Protein AF-A0A1R3H7Y0-F1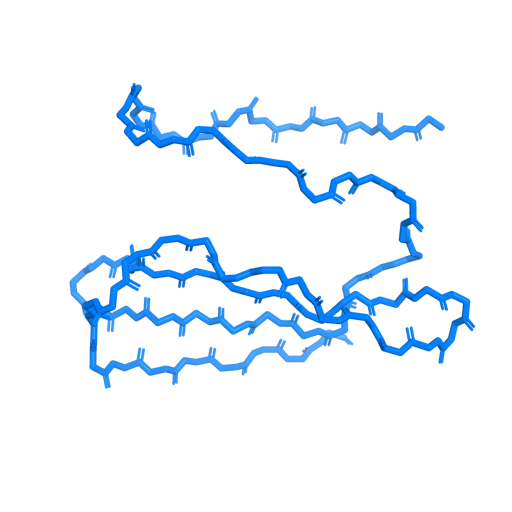 (afdb_monomer)

Foldseek 3Di:
DDDDDDDDDDPDDDDDDPDDQFPAWFKKKFADDPHTQWIWTFTHHPNDTDTDDIGGDPDHDDMDMDGD

pLDDT: mean 96.33, std 4.88, range [61.5, 98.69]

Radius of gyration: 13.04 Å; Cα contacts (8 Å, |Δi|>4): 114; chains: 1; bounding box: 34×24×31 Å

Solvent-accessible surface area (backbone atoms only — not comparable to full-atom values): 4452 Å² total; per-residue (Å²): 139,84,86,87,84,75,90,85,81,80,93,74,87,80,92,84,79,96,74,77,93,52,79,44,69,42,32,42,40,39,27,22,65,100,52,81,27,26,42,32,42,29,30,27,46,90,91,36,83,43,74,57,72,71,50,66,60,90,55,48,86,45,75,50,77,46,77,103

Structure (mmCIF, N/CA/C/O backbone):
data_AF-A0A1R3H7Y0-F1
#
_entry.id   AF-A0A1R3H7Y0-F1
#
loop_
_atom_site.group_PDB
_atom_site.id
_atom_site.type_symbol
_atom_site.label_atom_id
_atom_site.label_alt_id
_atom_site.label_comp_id
_atom_site.label_asym_id
_atom_site.label_entity_id
_atom_site.label_seq_id
_atom_site.pdbx_PDB_ins_code
_atom_site.Cartn_x
_atom_site.Cartn_y
_atom_site.Cartn_z
_atom_site.occupancy
_atom_site.B_iso_or_equiv
_atom_site.auth_seq_id
_atom_site.auth_comp_id
_atom_site.auth_asym_id
_atom_site.auth_atom_id
_atom_site.pdbx_PDB_model_num
ATOM 1 N N . MET A 1 1 ? 10.934 -6.650 -18.048 1.00 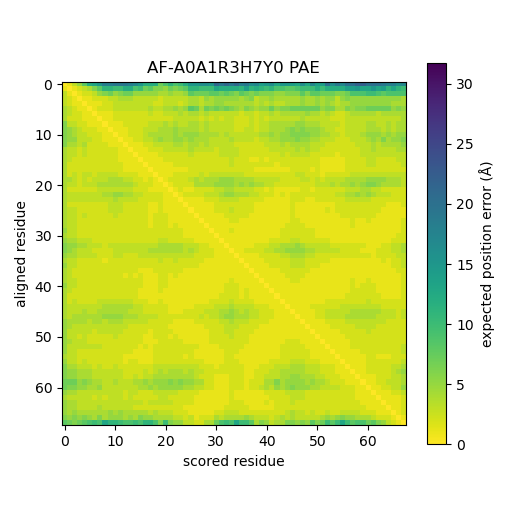61.50 1 MET A N 1
ATOM 2 C CA . MET A 1 1 ? 9.564 -6.475 -18.566 1.00 61.50 1 MET A CA 1
ATOM 3 C C . MET A 1 1 ? 8.639 -6.775 -17.411 1.00 61.50 1 MET A C 1
ATOM 5 O O . MET A 1 1 ? 8.682 -7.891 -16.908 1.00 61.50 1 MET A O 1
ATOM 9 N N . THR A 1 2 ? 7.897 -5.778 -16.958 1.00 84.50 2 THR A N 1
ATOM 10 C CA . THR A 1 2 ? 6.834 -5.917 -15.963 1.00 84.50 2 THR A CA 1
ATOM 11 C C . THR A 1 2 ? 5.498 -5.830 -16.686 1.00 84.50 2 THR A C 1
ATOM 13 O O . THR A 1 2 ? 5.382 -5.149 -17.704 1.00 84.50 2 THR A O 1
ATOM 16 N N . ALA A 1 3 ? 4.524 -6.609 -16.229 1.00 90.25 3 ALA A N 1
ATOM 17 C CA . ALA A 1 3 ? 3.160 -6.524 -16.721 1.00 90.25 3 ALA A CA 1
ATOM 18 C C . ALA A 1 3 ? 2.348 -5.743 -15.690 1.00 90.25 3 ALA A C 1
ATOM 20 O O . ALA A 1 3 ? 2.293 -6.141 -14.528 1.00 90.25 3 ALA A O 1
ATOM 21 N N . GLU A 1 4 ? 1.734 -4.649 -16.121 1.00 92.62 4 GLU A N 1
ATOM 22 C CA . GLU A 1 4 ? 0.821 -3.855 -15.302 1.00 92.62 4 GLU A CA 1
ATOM 23 C C . GLU A 1 4 ? -0.618 -4.284 -15.597 1.00 92.62 4 GLU A C 1
ATOM 25 O O . GLU A 1 4 ? -1.003 -4.472 -16.754 1.00 92.62 4 GLU A O 1
ATOM 30 N N . VAL A 1 5 ? -1.417 -4.473 -14.546 1.00 95.31 5 VAL A N 1
ATOM 31 C CA . VAL A 1 5 ? -2.834 -4.840 -14.655 1.00 95.31 5 VAL A CA 1
ATOM 32 C C . VAL A 1 5 ? -3.644 -3.920 -13.746 1.00 95.31 5 VAL A C 1
ATOM 34 O O . VAL A 1 5 ? -3.296 -3.746 -12.581 1.00 95.31 5 VAL A O 1
ATOM 37 N N . GLY A 1 6 ? -4.727 -3.352 -14.279 1.00 94.69 6 GLY A N 1
ATOM 38 C CA . GLY A 1 6 ? -5.539 -2.335 -13.607 1.00 94.69 6 GLY A CA 1
ATOM 39 C C . GLY A 1 6 ? -5.380 -0.952 -14.258 1.00 94.69 6 GLY A C 1
ATOM 40 O O . GLY A 1 6 ? -5.001 -0.886 -15.430 1.00 94.69 6 GLY A O 1
ATOM 41 N N . PRO A 1 7 ? -5.698 0.144 -13.538 1.00 94.94 7 PRO A N 1
ATOM 42 C CA . PRO A 1 7 ? -6.241 0.183 -12.174 1.00 94.94 7 PRO A CA 1
ATOM 43 C C . PRO A 1 7 ? -7.713 -0.266 -12.101 1.00 94.94 7 PRO A C 1
ATOM 45 O O . PRO A 1 7 ? -8.469 -0.136 -13.064 1.00 94.94 7 PRO A O 1
ATOM 48 N N . TRP A 1 8 ? -8.141 -0.763 -10.935 1.00 96.94 8 TRP A N 1
ATOM 49 C CA . TRP A 1 8 ? -9.554 -1.037 -10.634 1.00 96.94 8 TRP A CA 1
ATOM 50 C C . TRP A 1 8 ? -10.079 -0.022 -9.621 1.00 96.94 8 TRP A C 1
ATOM 52 O O . TRP A 1 8 ? -9.507 0.132 -8.546 1.00 96.94 8 TRP A O 1
ATOM 62 N N . GLY A 1 9 ? -11.184 0.648 -9.945 1.00 95.44 9 GLY A N 1
ATOM 63 C CA . GLY A 1 9 ? -11.790 1.655 -9.076 1.00 95.44 9 GLY A CA 1
ATOM 64 C C . GLY A 1 9 ? -12.398 2.822 -9.853 1.00 95.44 9 GLY A C 1
ATOM 65 O O . GLY A 1 9 ? -12.717 2.703 -11.037 1.00 95.44 9 GLY A O 1
ATOM 66 N N . GLY A 1 10 ? -12.593 3.94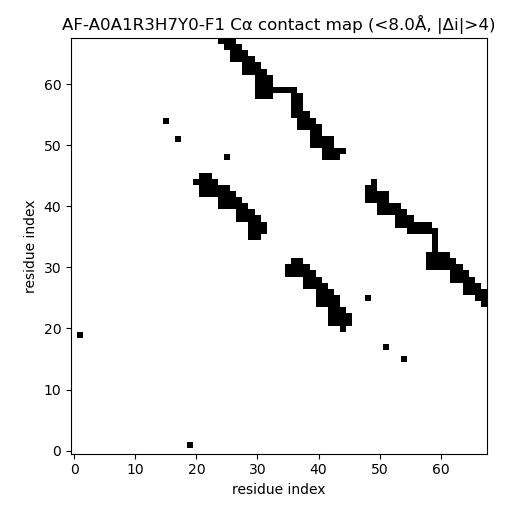7 -9.161 1.00 96.06 10 GLY A N 1
ATOM 67 C CA . GLY A 1 10 ? -13.076 5.203 -9.743 1.00 96.06 10 GLY A CA 1
ATOM 68 C C . GLY A 1 10 ? -11.956 6.077 -10.324 1.00 96.06 10 GLY A C 1
ATOM 69 O O . GLY A 1 10 ? -10.795 5.695 -10.334 1.00 96.06 10 GLY A O 1
ATOM 70 N N . ARG A 1 11 ? -12.310 7.284 -10.786 1.00 96.12 11 ARG A N 1
ATOM 71 C CA . ARG A 1 11 ? -11.374 8.275 -11.369 1.00 96.12 11 ARG A CA 1
ATOM 72 C C . ARG A 1 11 ? -10.923 9.374 -10.390 1.00 96.12 11 ARG A C 1
ATOM 74 O O . ARG A 1 11 ? -10.458 10.421 -10.824 1.00 96.12 11 ARG A O 1
ATOM 81 N N . GLY A 1 12 ? -11.186 9.206 -9.095 1.00 95.75 12 GLY A N 1
ATOM 82 C CA . GLY A 1 12 ? -10.846 10.196 -8.067 1.00 95.75 12 GLY A CA 1
ATOM 83 C C . GLY A 1 12 ? -9.483 9.934 -7.422 1.00 95.75 12 GLY A C 1
ATOM 84 O O . GLY A 1 12 ? -8.915 8.862 -7.597 1.00 95.75 12 GLY A O 1
ATOM 85 N N . GLY A 1 13 ? -9.013 10.888 -6.614 1.00 95.88 13 GLY A N 1
ATOM 86 C CA . GLY A 1 13 ? -7.755 10.780 -5.866 1.00 95.88 13 GLY A CA 1
ATOM 87 C C . GLY A 1 13 ? -6.533 11.297 -6.630 1.00 95.88 13 GLY A C 1
ATOM 88 O O . GLY A 1 13 ? -6.667 11.980 -7.644 1.00 95.88 13 GLY A O 1
ATOM 89 N N . THR A 1 14 ? -5.350 10.983 -6.102 1.00 96.00 14 THR A N 1
ATOM 90 C CA . THR A 1 14 ? -4.051 11.273 -6.722 1.00 96.00 14 THR A CA 1
ATOM 91 C C . THR A 1 14 ? -3.425 9.954 -7.152 1.00 96.00 14 THR A C 1
ATOM 93 O O . THR A 1 14 ? -3.320 9.041 -6.332 1.00 96.00 14 THR A O 1
ATOM 96 N N . GLU A 1 15 ? -3.036 9.852 -8.421 1.00 96.00 15 GLU A N 1
ATOM 97 C CA . GLU A 1 15 ? -2.332 8.681 -8.952 1.00 96.00 15 GLU A CA 1
ATOM 98 C C . GLU A 1 15 ? -0.971 8.501 -8.263 1.00 96.00 15 GLU A C 1
ATOM 100 O O . GLU A 1 15 ? -0.297 9.478 -7.927 1.00 96.00 15 GLU A O 1
ATOM 105 N N . TRP A 1 16 ? -0.575 7.248 -8.058 1.00 97.00 16 TRP A N 1
ATOM 106 C CA . TRP A 1 16 ? 0.718 6.864 -7.502 1.00 97.00 16 TRP A CA 1
ATOM 107 C C . TRP A 1 16 ? 1.171 5.540 -8.123 1.00 97.00 16 TRP A C 1
ATOM 109 O O . TRP A 1 16 ? 0.345 4.704 -8.490 1.00 97.00 16 TRP A O 1
ATOM 119 N N . ASP A 1 17 ? 2.485 5.376 -8.231 1.00 96.56 17 ASP A N 1
ATOM 120 C CA . ASP A 1 17 ? 3.161 4.157 -8.665 1.00 96.56 17 ASP A CA 1
ATOM 121 C C . ASP A 1 17 ? 4.529 4.119 -7.966 1.00 96.56 17 ASP A C 1
ATOM 123 O O . ASP A 1 17 ? 5.330 5.043 -8.121 1.00 96.56 17 ASP A O 1
ATOM 127 N N . ASP A 1 18 ? 4.778 3.084 -7.161 1.00 96.62 18 ASP A N 1
ATOM 128 C CA . ASP A 1 18 ? 6.058 2.903 -6.460 1.00 96.62 18 ASP A CA 1
ATOM 129 C C . ASP A 1 18 ? 7.167 2.399 -7.408 1.00 96.62 18 ASP A C 1
ATOM 131 O O . ASP A 1 18 ? 8.341 2.354 -7.035 1.00 96.62 18 ASP A O 1
ATOM 135 N N . GLY A 1 19 ? 6.815 2.032 -8.643 1.00 95.00 19 GLY A N 1
ATOM 136 C CA . GLY A 1 19 ? 7.720 1.502 -9.648 1.00 95.00 19 GLY A CA 1
ATOM 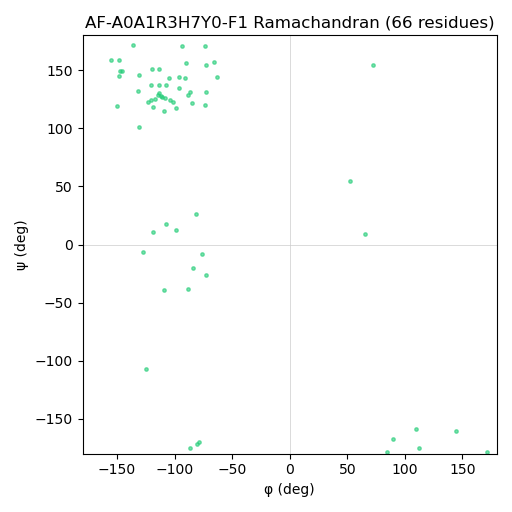137 C C . GLY A 1 19 ? 7.947 -0.005 -9.527 1.00 95.00 19 GLY A C 1
ATOM 138 O O . GLY A 1 19 ? 7.384 -0.707 -8.688 1.00 95.00 19 GLY A O 1
ATOM 139 N N . SER A 1 20 ? 8.802 -0.525 -10.410 1.00 94.44 20 SER A N 1
ATOM 140 C CA . SER A 1 20 ? 9.005 -1.971 -10.587 1.00 94.44 20 SER A CA 1
ATOM 141 C C . SER A 1 20 ? 10.427 -2.464 -10.300 1.00 94.44 20 SER A C 1
ATOM 143 O O . SER A 1 20 ? 10.740 -3.628 -10.547 1.00 94.44 20 SER A O 1
ATOM 145 N N . ASP A 1 21 ? 11.275 -1.618 -9.711 1.00 94.69 21 ASP A N 1
ATOM 146 C CA . ASP A 1 21 ? 12.686 -1.915 -9.411 1.00 94.69 21 ASP A CA 1
ATOM 147 C C . ASP A 1 21 ? 12.881 -2.739 -8.114 1.00 94.69 21 ASP A C 1
ATOM 149 O O . ASP A 1 21 ? 13.933 -2.686 -7.460 1.00 94.69 21 ASP A O 1
ATOM 153 N N . TYR A 1 22 ? 11.861 -3.518 -7.741 1.00 96.12 22 TYR A N 1
ATOM 154 C CA . TYR A 1 22 ? 11.816 -4.376 -6.557 1.00 96.12 22 TYR A CA 1
ATOM 155 C C . TYR A 1 22 ? 11.769 -5.858 -6.946 1.00 96.12 22 TYR A C 1
ATOM 157 O O . TYR A 1 22 ? 11.245 -6.240 -7.990 1.00 96.12 22 TYR A O 1
ATOM 165 N N . ASN A 1 23 ? 12.299 -6.724 -6.082 1.00 96.25 23 ASN A N 1
ATOM 166 C CA . ASN A 1 23 ? 12.315 -8.174 -6.295 1.00 96.25 23 ASN A CA 1
ATOM 167 C C . ASN A 1 23 ? 11.013 -8.859 -5.859 1.00 96.25 23 ASN A C 1
ATOM 169 O O . ASN A 1 23 ? 10.733 -9.974 -6.296 1.00 96.25 23 ASN A O 1
ATOM 173 N N . GLY A 1 24 ? 10.230 -8.207 -4.999 1.00 96.50 24 GLY A N 1
ATOM 174 C CA . GLY A 1 24 ? 8.954 -8.714 -4.514 1.00 96.50 24 GLY A CA 1
ATOM 175 C C . GLY A 1 24 ? 8.379 -7.857 -3.394 1.00 96.50 24 GLY A C 1
ATOM 176 O O . GLY A 1 24 ? 8.965 -6.853 -2.988 1.00 96.50 24 GLY A O 1
ATOM 177 N N . VAL A 1 25 ? 7.233 -8.282 -2.876 1.00 97.88 25 VAL A N 1
ATOM 178 C CA . VAL A 1 25 ? 6.628 -7.739 -1.655 1.00 97.88 25 VAL A CA 1
ATOM 179 C C . VAL A 1 25 ? 7.041 -8.634 -0.486 1.00 97.88 25 VAL A C 1
ATOM 181 O O . VAL A 1 25 ? 7.214 -9.837 -0.660 1.00 97.88 25 VAL A O 1
ATOM 184 N N . ARG A 1 26 ? 7.265 -8.038 0.685 1.00 98.38 26 ARG A N 1
ATOM 185 C CA . ARG A 1 26 ? 7.501 -8.729 1.964 1.00 98.38 26 ARG A CA 1
ATOM 186 C C . ARG A 1 26 ? 6.307 -8.568 2.897 1.00 98.38 26 ARG A C 1
ATOM 188 O O . ARG A 1 26 ? 5.960 -9.494 3.625 1.00 98.38 26 ARG A O 1
ATOM 195 N N . GLU A 1 27 ? 5.713 -7.377 2.896 1.00 98.62 27 GLU A N 1
ATOM 196 C CA . GLU A 1 27 ? 4.587 -7.035 3.756 1.00 98.62 27 GLU A CA 1
ATOM 197 C C . GLU A 1 27 ? 3.652 -6.031 3.082 1.00 98.62 27 GLU A C 1
ATOM 199 O O . GLU A 1 27 ? 4.102 -5.126 2.375 1.00 98.62 27 GLU A O 1
ATOM 204 N N . ILE A 1 28 ? 2.357 -6.170 3.356 1.00 98.69 28 ILE A N 1
ATOM 205 C CA . ILE A 1 28 ? 1.317 -5.199 3.026 1.00 98.69 28 ILE A CA 1
ATOM 206 C C . ILE A 1 28 ? 0.651 -4.768 4.331 1.00 98.69 28 ILE A C 1
ATOM 208 O O . ILE A 1 28 ? 0.141 -5.604 5.076 1.00 98.69 28 ILE A O 1
ATOM 212 N N . THR A 1 29 ? 0.628 -3.465 4.594 1.00 98.62 29 THR A N 1
ATOM 213 C CA . THR A 1 29 ? -0.174 -2.864 5.663 1.00 98.62 29 THR A CA 1
ATOM 214 C C . THR A 1 29 ? -1.390 -2.183 5.048 1.00 98.62 29 THR A C 1
ATOM 216 O O . THR A 1 29 ? -1.243 -1.299 4.202 1.00 98.62 29 THR A O 1
ATOM 219 N N . LEU A 1 30 ? -2.584 -2.561 5.499 1.00 98.44 30 LEU A N 1
ATOM 220 C CA . LEU A 1 30 ? -3.840 -1.890 5.164 1.00 98.44 30 LEU A CA 1
ATOM 221 C C . LEU A 1 30 ? -4.423 -1.241 6.415 1.00 98.44 30 LEU A C 1
ATOM 223 O O . LEU A 1 30 ? -4.472 -1.874 7.470 1.00 98.44 30 LEU A O 1
ATOM 227 N N . VAL A 1 31 ? -4.917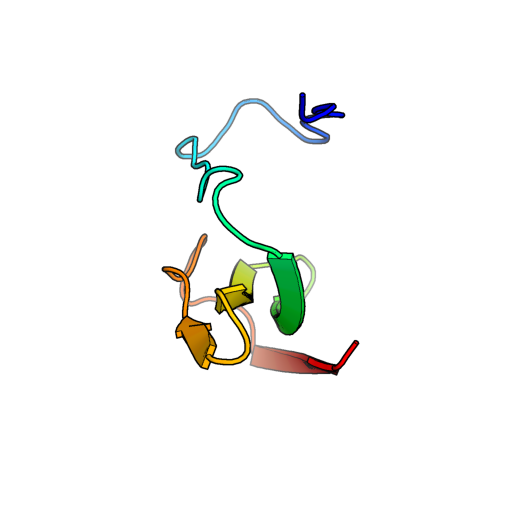 -0.013 6.269 1.00 98.69 31 VAL A N 1
ATOM 228 C CA . VAL A 1 31 ? -5.758 0.655 7.271 1.00 98.69 31 VAL A CA 1
ATOM 229 C C . VAL A 1 31 ? -7.144 0.842 6.670 1.00 98.69 31 VAL A C 1
ATOM 231 O O . VAL A 1 31 ? -7.259 1.340 5.546 1.00 98.69 31 VAL A O 1
ATOM 234 N N . TYR A 1 32 ? -8.180 0.412 7.385 1.00 98.62 32 TYR A N 1
ATOM 235 C CA . TYR A 1 32 ? -9.551 0.401 6.883 1.00 98.62 32 TYR A CA 1
ATOM 236 C C . TYR A 1 32 ? -10.594 0.624 7.989 1.00 98.62 32 TYR A C 1
ATOM 238 O O . TYR A 1 32 ? -10.327 0.414 9.175 1.00 98.62 32 TYR A O 1
ATOM 246 N N . GLY A 1 33 ? -11.783 1.056 7.568 1.00 97.88 33 GLY A N 1
ATOM 247 C CA . GLY A 1 33 ? -13.041 1.023 8.321 1.00 97.88 33 GLY A CA 1
ATOM 248 C C . GLY A 1 33 ? -14.100 0.281 7.498 1.00 97.88 33 GLY A C 1
ATOM 249 O O . GLY A 1 33 ? -13.993 -0.925 7.293 1.00 97.88 33 GLY A O 1
ATOM 250 N N . ASP A 1 34 ? -15.074 1.004 6.937 1.00 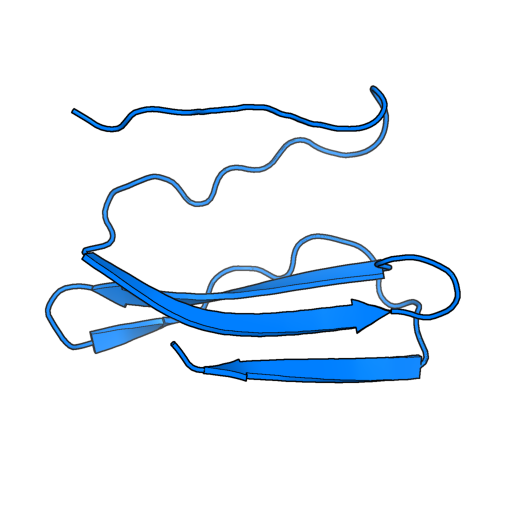97.19 34 ASP A N 1
ATOM 251 C CA . ASP A 1 34 ? -16.011 0.438 5.944 1.00 97.19 34 ASP A CA 1
ATOM 252 C C . ASP A 1 34 ? -15.345 0.201 4.571 1.00 97.19 34 ASP A C 1
ATOM 254 O O . ASP A 1 34 ? -15.758 -0.670 3.803 1.00 97.19 34 ASP A O 1
ATOM 258 N N . PHE A 1 35 ? -14.295 0.971 4.266 1.00 96.62 35 PHE A N 1
ATOM 259 C CA . PHE A 1 35 ? -13.480 0.880 3.053 1.00 96.62 35 PHE A CA 1
ATOM 260 C C . PHE A 1 35 ? -11.991 0.984 3.406 1.00 96.62 35 PHE A C 1
ATOM 262 O O . PHE A 1 35 ? -11.639 1.284 4.544 1.00 96.62 35 PHE A O 1
ATOM 269 N N . ILE A 1 36 ? -11.111 0.739 2.429 1.00 97.69 36 ILE A N 1
ATOM 270 C CA . ILE A 1 36 ? -9.666 0.938 2.599 1.00 97.69 36 ILE A CA 1
ATOM 271 C C . ILE A 1 36 ? -9.370 2.440 2.607 1.00 97.69 36 ILE A C 1
ATOM 273 O O . ILE A 1 36 ? -9.609 3.130 1.616 1.00 97.69 36 ILE A O 1
ATOM 277 N N . ASP A 1 37 ? -8.803 2.920 3.708 1.00 98.44 37 ASP A N 1
ATOM 278 C CA . ASP A 1 37 ? -8.374 4.305 3.881 1.00 98.44 37 ASP A CA 1
ATOM 279 C C . ASP A 1 37 ? -6.938 4.515 3.401 1.00 98.44 37 ASP A C 1
ATOM 281 O O . ASP A 1 37 ? -6.621 5.556 2.816 1.00 98.44 37 ASP A O 1
ATOM 285 N N . SER A 1 38 ? -6.055 3.539 3.646 1.00 98.56 38 SER A N 1
ATOM 286 C CA . SER A 1 38 ? -4.690 3.572 3.122 1.00 98.56 38 SER A CA 1
ATOM 287 C C . SER A 1 38 ? -4.035 2.201 2.975 1.00 98.56 38 SER A C 1
ATOM 289 O O . SER A 1 38 ? -4.418 1.229 3.629 1.00 98.56 38 SER A O 1
ATOM 291 N N . ILE A 1 39 ? -3.014 2.157 2.121 1.00 98.50 39 ILE A N 1
ATOM 292 C CA . ILE A 1 39 ? -2.149 1.004 1.873 1.00 98.50 39 ILE A CA 1
ATOM 293 C C . ILE A 1 39 ? -0.677 1.423 1.944 1.00 98.50 39 ILE A C 1
ATOM 295 O O . ILE A 1 39 ? -0.313 2.544 1.582 1.00 98.50 39 ILE A O 1
ATOM 299 N N . ARG A 1 40 ? 0.176 0.522 2.430 1.00 98.56 40 ARG A N 1
ATOM 300 C CA . ARG A 1 40 ? 1.633 0.676 2.451 1.00 98.56 40 ARG A CA 1
ATOM 301 C C . ARG A 1 40 ? 2.302 -0.677 2.253 1.00 98.56 40 ARG A C 1
ATOM 303 O O . ARG A 1 40 ? 1.779 -1.692 2.708 1.00 98.56 40 ARG A O 1
ATOM 310 N N . PHE A 1 41 ? 3.481 -0.674 1.648 1.00 98.62 41 PHE A N 1
ATOM 311 C CA . PHE A 1 41 ? 4.249 -1.874 1.364 1.00 98.62 41 PHE A CA 1
ATOM 312 C C . PHE A 1 41 ? 5.618 -1.854 2.043 1.00 98.62 41 PHE A C 1
ATOM 314 O O . PHE A 1 41 ? 6.242 -0.806 2.243 1.00 98.62 41 PHE A O 1
ATOM 321 N N . ILE A 1 42 ? 6.109 -3.050 2.350 1.00 98.69 42 ILE A N 1
ATOM 322 C CA . ILE A 1 42 ? 7.538 -3.318 2.478 1.00 98.69 42 ILE A CA 1
ATOM 323 C C . ILE A 1 42 ? 7.920 -4.182 1.284 1.00 98.69 42 ILE A C 1
ATOM 325 O O . ILE A 1 42 ? 7.470 -5.322 1.172 1.00 98.69 42 ILE A O 1
ATOM 329 N N . TYR A 1 43 ? 8.758 -3.649 0.407 1.00 98.56 43 TYR A N 1
ATOM 330 C CA . TYR A 1 43 ? 9.304 -4.368 -0.733 1.00 98.56 43 TYR A CA 1
ATOM 331 C C . TYR A 1 43 ? 10.614 -5.066 -0.372 1.00 98.56 43 TYR A C 1
ATOM 333 O O . TYR A 1 43 ? 11.326 -4.663 0.553 1.00 98.56 43 TYR A O 1
ATOM 341 N N . ASP A 1 44 ? 10.948 -6.111 -1.123 1.00 98.44 44 ASP A N 1
ATOM 342 C CA . ASP A 1 44 ? 12.306 -6.629 -1.184 1.00 98.44 44 ASP A CA 1
ATOM 343 C C . ASP A 1 44 ? 13.103 -5.922 -2.278 1.00 98.44 44 ASP A C 1
ATOM 345 O O . ASP A 1 44 ? 12.685 -5.883 -3.435 1.00 98.44 44 ASP A O 1
ATOM 349 N N . GLN A 1 45 ? 14.283 -5.426 -1.924 1.00 97.62 45 GLN A N 1
ATOM 350 C CA . GLN A 1 45 ? 15.265 -4.933 -2.875 1.00 97.62 45 GLN A CA 1
ATOM 351 C C . GLN A 1 45 ? 16.628 -5.542 -2.560 1.00 97.62 45 GLN A C 1
ATOM 353 O O . GLN A 1 45 ? 17.340 -5.118 -1.649 1.00 97.62 45 GLN A O 1
ATOM 358 N N . ASN A 1 46 ? 16.998 -6.561 -3.328 1.00 96.50 46 ASN A N 1
ATOM 359 C CA . ASN A 1 46 ? 18.228 -7.327 -3.184 1.00 96.50 46 ASN A CA 1
ATOM 360 C C . ASN A 1 46 ? 18.409 -7.849 -1.748 1.00 96.50 46 ASN A C 1
ATOM 362 O O . ASN A 1 46 ? 19.429 -7.583 -1.106 1.00 96.50 46 ASN A O 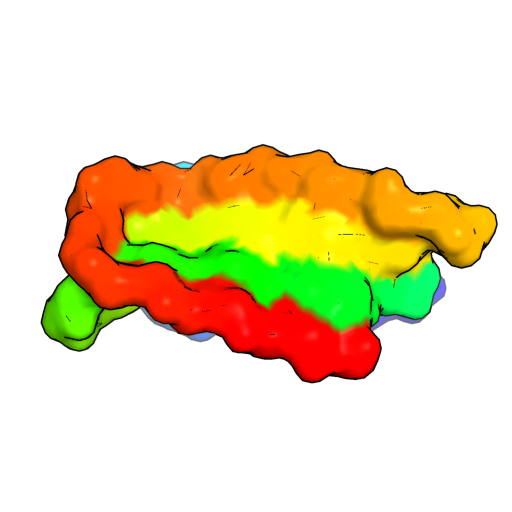1
ATOM 366 N N . ALA A 1 47 ? 17.399 -8.566 -1.239 1.00 96.50 47 ALA A N 1
ATOM 367 C CA . ALA A 1 47 ? 17.331 -9.093 0.125 1.00 96.50 47 ALA A CA 1
ATOM 368 C C . ALA A 1 47 ? 17.252 -8.034 1.247 1.00 96.50 47 ALA A C 1
ATOM 370 O O . ALA A 1 47 ? 17.338 -8.390 2.426 1.00 96.50 47 ALA A O 1
ATOM 371 N N . LYS A 1 48 ? 17.070 -6.749 0.917 1.00 97.88 48 LYS A N 1
ATOM 372 C CA . LYS A 1 48 ? 16.880 -5.666 1.892 1.00 97.88 48 LYS A CA 1
ATOM 373 C C . LYS A 1 48 ? 15.426 -5.187 1.896 1.00 97.88 48 LYS A C 1
ATOM 375 O O . LYS A 1 48 ? 14.859 -5.004 0.822 1.00 97.88 48 LYS A O 1
ATOM 380 N N . PRO A 1 49 ? 14.827 -4.945 3.074 1.00 98.12 49 PRO A N 1
ATOM 381 C CA . PRO A 1 49 ? 13.500 -4.354 3.152 1.00 98.12 49 PRO A CA 1
ATOM 382 C C . PRO A 1 49 ? 13.554 -2.868 2.781 1.00 98.12 49 PRO A C 1
ATOM 384 O O . PRO A 1 49 ? 14.374 -2.120 3.318 1.00 98.12 49 PRO A O 1
ATOM 387 N N . VAL A 1 50 ? 12.657 -2.440 1.895 1.00 98.38 50 VAL A N 1
ATOM 388 C CA . VAL A 1 50 ? 12.457 -1.032 1.530 1.00 98.38 50 VAL A CA 1
ATOM 389 C C . VAL A 1 50 ? 11.003 -0.676 1.784 1.00 98.38 50 VAL A C 1
ATOM 391 O O . VAL A 1 50 ? 10.099 -1.321 1.261 1.00 98.38 50 VAL A O 1
ATOM 394 N N . THR A 1 51 ? 10.766 0.329 2.618 1.00 98.44 51 THR A N 1
ATOM 395 C CA . THR A 1 51 ? 9.410 0.767 2.944 1.00 98.44 51 THR A CA 1
ATOM 396 C C . THR A 1 51 ? 8.919 1.788 1.923 1.00 98.44 51 THR A C 1
ATOM 398 O O . THR A 1 51 ? 9.619 2.765 1.663 1.00 98.44 51 THR A O 1
ATOM 401 N N . SER A 1 52 ? 7.712 1.589 1.393 1.00 98.50 52 SER A N 1
ATOM 402 C CA . SER A 1 52 ? 7.055 2.556 0.510 1.00 98.50 52 SER A CA 1
ATOM 403 C C . SER A 1 52 ? 6.530 3.773 1.279 1.00 98.50 52 SER A C 1
ATOM 405 O O . SER A 1 52 ? 6.450 3.779 2.522 1.00 98.50 52 SER A O 1
ATOM 407 N N . ASP A 1 53 ? 6.083 4.781 0.534 1.00 98.38 53 ASP A N 1
ATOM 408 C CA . ASP A 1 53 ? 5.178 5.795 1.064 1.00 98.38 53 ASP A CA 1
ATOM 409 C C . ASP A 1 53 ? 3.817 5.176 1.418 1.00 98.38 53 ASP A C 1
ATOM 411 O O . ASP A 1 53 ? 3.446 4.095 0.952 1.00 98.38 53 ASP A O 1
ATOM 415 N N . LYS A 1 54 ? 3.081 5.841 2.312 1.00 98.12 54 LYS A N 1
ATOM 416 C CA . LYS A 1 54 ? 1.699 5.468 2.624 1.00 98.12 54 LYS A CA 1
ATOM 417 C C . LYS A 1 54 ? 0.775 6.129 1.608 1.00 98.12 54 LYS A C 1
ATOM 419 O O . LYS A 1 54 ? 0.683 7.356 1.580 1.00 98.12 54 LYS A O 1
ATOM 424 N N . HIS A 1 55 ? 0.009 5.322 0.889 1.00 98.31 55 HIS A N 1
ATOM 425 C CA . HIS A 1 55 ? -0.937 5.789 -0.117 1.00 98.31 55 HIS A CA 1
ATOM 426 C C . HIS A 1 55 ? -2.343 5.829 0.468 1.00 98.31 55 HIS A C 1
ATOM 428 O O . HIS A 1 55 ? -2.874 4.802 0.884 1.00 98.31 55 HIS A O 1
ATOM 434 N N . GLY A 1 56 ? -2.942 7.019 0.532 1.00 97.75 56 GLY A N 1
ATOM 435 C CA . GLY A 1 56 ? -4.273 7.237 1.107 1.00 97.75 56 GLY A CA 1
ATOM 436 C C . GLY A 1 56 ? -4.277 8.053 2.404 1.00 97.75 56 GLY A C 1
ATOM 437 O O . GLY A 1 56 ? -3.256 8.593 2.845 1.00 97.75 56 GLY A O 1
ATOM 438 N N . GLY A 1 57 ? -5.458 8.174 3.006 1.00 97.19 57 GLY A N 1
ATOM 439 C CA . GLY A 1 57 ? -5.754 9.079 4.118 1.00 97.19 57 GLY A CA 1
ATOM 440 C C . GLY A 1 57 ? -5.324 8.569 5.496 1.00 97.19 57 GLY A C 1
ATOM 441 O O . GLY A 1 57 ? -4.605 7.582 5.631 1.00 97.19 57 GLY A O 1
ATOM 442 N N . THR A 1 58 ? -5.733 9.288 6.540 1.00 96.88 58 THR A N 1
ATOM 443 C CA . THR A 1 58 ? -5.507 8.929 7.955 1.00 96.88 58 THR A CA 1
ATOM 444 C C . THR A 1 58 ? -6.791 8.461 8.647 1.00 96.88 58 THR A C 1
ATOM 446 O O . THR A 1 58 ? -6.875 8.535 9.870 1.00 96.88 58 THR A O 1
ATOM 449 N N . GLY A 1 59 ? -7.812 8.090 7.870 1.00 97.75 59 GLY A N 1
ATOM 450 C CA . GLY A 1 59 ? -9.025 7.462 8.386 1.00 97.75 59 GLY A CA 1
ATOM 451 C C . GLY A 1 59 ? -8.809 5.977 8.673 1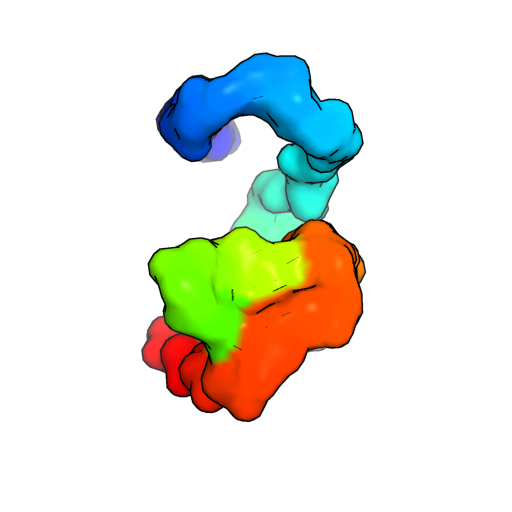.00 97.75 59 GLY A C 1
ATOM 452 O O . GLY A 1 59 ? -7.676 5.488 8.639 1.00 97.75 59 GLY A O 1
ATOM 453 N N . GLY A 1 60 ? -9.909 5.278 8.942 1.00 97.62 60 GLY A N 1
ATOM 454 C CA . GLY A 1 60 ? -9.899 3.893 9.396 1.00 97.62 60 GLY A CA 1
ATOM 455 C C . GLY A 1 60 ? -9.411 3.757 10.839 1.00 97.62 60 GLY A C 1
ATOM 456 O O . GLY A 1 60 ? -8.684 4.596 11.372 1.00 97.62 60 GLY A O 1
ATOM 457 N N . ASP A 1 61 ? -9.844 2.693 11.495 1.00 97.88 61 ASP A N 1
ATOM 458 C CA . ASP A 1 61 ? -9.468 2.365 12.874 1.00 97.88 61 ASP A CA 1
ATOM 459 C C . ASP A 1 61 ?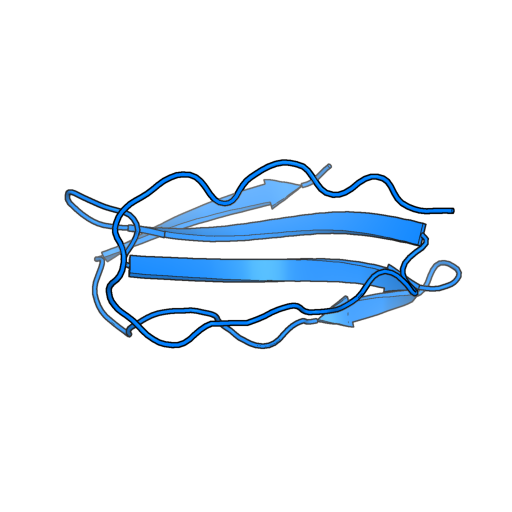 -8.930 0.936 13.008 1.00 97.88 61 ASP A C 1
ATOM 461 O O . ASP A 1 61 ? -8.411 0.555 14.060 1.00 97.88 61 ASP A O 1
ATOM 465 N N . THR A 1 62 ? -8.996 0.165 11.923 1.00 98.56 62 THR A N 1
ATOM 466 C CA . THR A 1 62 ? -8.545 -1.215 11.872 1.00 98.56 62 THR A CA 1
ATOM 467 C C . THR A 1 62 ? -7.324 -1.330 10.971 1.00 98.56 62 THR A C 1
ATOM 469 O O . THR A 1 62 ? -7.334 -0.899 9.819 1.00 98.56 62 THR A O 1
ATOM 472 N N . THR A 1 63 ? -6.264 -1.946 11.497 1.00 98.50 63 THR A N 1
ATOM 473 C CA . THR A 1 63 ? -5.027 -2.217 10.758 1.00 98.50 63 THR A CA 1
ATOM 474 C C . THR A 1 63 ? -4.855 -3.717 10.588 1.00 98.50 63 THR A C 1
ATOM 476 O O . THR A 1 63 ? -4.905 -4.461 11.568 1.00 98.50 63 THR A O 1
ATOM 479 N N . VAL A 1 64 ? -4.588 -4.156 9.358 1.00 98.56 64 VAL A N 1
ATOM 480 C CA . VAL A 1 64 ? -4.144 -5.524 9.073 1.00 98.56 64 VAL A CA 1
ATOM 481 C C . VAL A 1 64 ? -2.780 -5.497 8.400 1.00 98.56 64 VAL A C 1
ATOM 483 O O . VAL A 1 64 ? -2.515 -4.681 7.517 1.00 98.56 64 VAL A O 1
ATOM 486 N N . VAL A 1 65 ? -1.917 -6.407 8.843 1.00 98.38 65 VAL A N 1
ATOM 487 C CA . VAL A 1 65 ? -0.584 -6.623 8.290 1.00 98.38 65 VAL A CA 1
ATOM 488 C C . VAL A 1 65 ? -0.537 -8.031 7.719 1.00 98.38 65 VAL A C 1
ATOM 490 O O . VAL A 1 65 ? -0.856 -8.996 8.415 1.00 98.38 65 VAL A O 1
ATOM 493 N N . VAL A 1 66 ? -0.161 -8.142 6.449 1.00 97.88 66 VAL A N 1
ATOM 494 C CA . VAL A 1 66 ? -0.030 -9.418 5.743 1.00 97.88 66 VAL A CA 1
ATOM 495 C C . VAL A 1 66 ? 1.414 -9.581 5.301 1.00 97.88 66 VAL A C 1
ATOM 497 O O . VAL A 1 66 ? 1.905 -8.781 4.508 1.00 97.88 66 VAL A O 1
ATOM 500 N N . SER A 1 67 ? 2.080 -10.621 5.797 1.00 96.62 67 SER A N 1
ATOM 501 C CA . SER A 1 67 ? 3.408 -11.030 5.331 1.00 96.62 67 SER A CA 1
ATOM 502 C C . SER A 1 67 ? 3.287 -12.057 4.205 1.00 96.62 67 SER A C 1
ATOM 504 O O . SER A 1 67 ? 2.390 -12.904 4.241 1.00 96.62 67 SER A O 1
ATOM 506 N N . THR A 1 68 ? 4.186 -11.984 3.226 1.00 89.12 68 THR A N 1
ATOM 507 C CA . THR A 1 68 ? 4.211 -12.850 2.031 1.00 89.12 68 THR A CA 1
ATOM 508 C C . THR A 1 68 ? 5.447 -13.729 1.965 1.00 89.12 68 THR A C 1
ATOM 510 O O . THR A 1 68 ? 6.519 -13.266 2.419 1.00 89.12 68 THR A O 1
#

Sequence (68 aa):
MTAEVGPWGGRGGTEWDDGSDYNGVREITLVYGDFIDSIRFIYDQNAKPVTSDKHGGTGGDTTVVVST

Nearest PDB structures (foldseek):
  1vbo-assembly1_B  TM=9.367E-01  e=7.903E-04  Artocarpus integer
  4akd-assembly1_C  TM=9.357E-01  e=1.347E-03  Artocarpus integer
  4akd-assembly1_D  TM=9.327E-01  e=2.911E-03  Artocarpus integer
  1j4s-assembly1_C  TM=9.295E-01  e=9.522E-03  Artocarpus integer
  6flw-assembly1_B  TM=9.016E-01  e=2.316E-02  Ananas comosus

Mean predicted aligned error: 2.74 Å

Organism: NCBI:txid93759

Secondary structure (DSSP, 8-state):
--------S-S-S------S--SEEEEEEEEESSSEEEEEEEEEETTEEEEPPPEE-S--SEEEEEE-

InterPro domains:
  IPR001229 Jacalin-like lectin domain [PF01419] (5-63)
  IPR001229 Jacalin-like lectin domain [PS51752] (2-68)
  IPR036404 Jacalin-like lectin domain superfamily [G3DSA:2.100.10.30] (1-68)
  IPR036404 Jacalin-like lectin domain superfamily [SSF51101] (3-64)